Protein AF-A0A1V5JYH9-F1 (afdb_monomer_lite)

Foldseek 3Di:
DEEEDDAAPQQPDDPPPDPDDDNCRLVVVLVVCLVCLPPLVDKYKYKYFAPRNPCSLVVSVWDKDQPDDPPPDDDDDPDRSRGIIMTIGNNHDDPVPPDD

Radius of gyration: 14.58 Å; chains: 1; bounding box: 36×22×43 Å

pLDDT: mean 77.55, std 16.68, range [36.53, 97.0]

Structure (mmCIF, N/CA/C/O backbone):
data_AF-A0A1V5JYH9-F1
#
_entry.id   AF-A0A1V5JYH9-F1
#
loop_
_atom_site.group_PDB
_atom_site.id
_atom_site.type_symbol
_atom_site.label_atom_id
_atom_site.label_alt_id
_atom_site.label_comp_id
_atom_site.label_asym_id
_atom_site.label_entity_id
_atom_site.label_seq_id
_atom_site.pdbx_PDB_ins_code
_atom_site.Cartn_x
_atom_site.Cartn_y
_atom_site.Cartn_z
_atom_site.occupancy
_atom_site.B_iso_or_equiv
_atom_site.auth_seq_id
_atom_site.auth_comp_id
_atom_site.auth_asym_id
_atom_site.auth_atom_id
_atom_site.pdbx_PDB_model_num
ATOM 1 N N . MET A 1 1 ? -2.442 -10.922 6.350 1.00 92.81 1 MET A N 1
ATOM 2 C CA . MET A 1 1 ? -1.762 -11.234 5.079 1.00 92.81 1 MET A CA 1
ATOM 3 C C . MET A 1 1 ? -0.678 -10.198 4.869 1.00 92.81 1 MET A C 1
ATOM 5 O O . MET A 1 1 ? -0.923 -9.038 5.174 1.00 92.81 1 MET A O 1
ATOM 9 N N . PHE A 1 2 ? 0.496 -10.620 4.410 1.00 92.94 2 PHE A N 1
ATOM 10 C CA . PHE A 1 2 ? 1.610 -9.734 4.079 1.00 92.94 2 PHE A CA 1
ATOM 11 C C . PHE A 1 2 ? 1.954 -9.955 2.609 1.00 92.94 2 PHE A C 1
ATOM 13 O O . PHE A 1 2 ? 2.143 -11.104 2.207 1.00 92.94 2 PHE A O 1
ATOM 20 N N . LEU A 1 3 ? 1.945 -8.884 1.822 1.00 92.88 3 LEU A N 1
ATOM 21 C CA . LEU A 1 3 ? 2.160 -8.911 0.381 1.00 92.88 3 LEU A CA 1
ATOM 22 C C . LEU A 1 3 ? 3.369 -8.035 0.059 1.00 92.88 3 LEU A C 1
ATOM 24 O O . LEU A 1 3 ? 3.391 -6.863 0.421 1.00 92.88 3 LEU A O 1
ATOM 28 N N . ASP A 1 4 ? 4.347 -8.625 -0.616 1.00 89.62 4 ASP A N 1
ATOM 29 C CA . ASP A 1 4 ? 5.607 -7.988 -1.006 1.00 89.62 4 ASP A CA 1
ATOM 30 C C . ASP A 1 4 ? 5.849 -8.263 -2.498 1.00 89.62 4 ASP A C 1
ATOM 32 O O . ASP A 1 4 ? 6.573 -9.199 -2.858 1.00 89.62 4 ASP A O 1
ATOM 36 N N . PRO A 1 5 ? 5.098 -7.587 -3.389 1.00 86.06 5 PRO A N 1
ATOM 37 C CA . PRO A 1 5 ? 5.254 -7.778 -4.822 1.00 86.06 5 PRO A CA 1
ATOM 38 C C . PRO A 1 5 ? 6.603 -7.223 -5.304 1.00 86.06 5 PRO A C 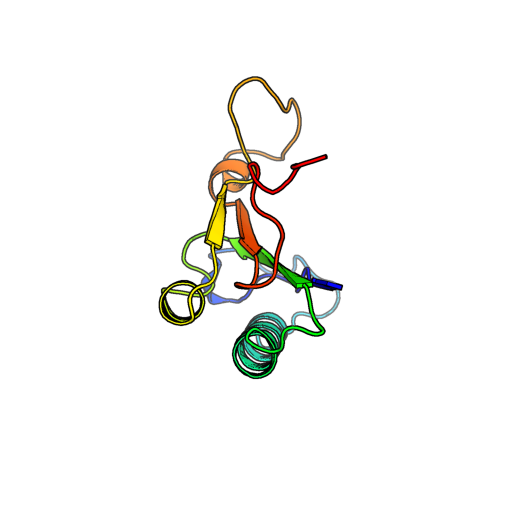1
ATOM 40 O O . PRO A 1 5 ? 7.144 -6.298 -4.701 1.00 86.06 5 PRO A O 1
ATOM 43 N N . PRO A 1 6 ? 7.142 -7.728 -6.429 1.00 81.56 6 PRO A N 1
ATOM 44 C CA . PRO A 1 6 ? 8.261 -7.064 -7.084 1.00 81.56 6 PRO A CA 1
ATOM 45 C C . PRO A 1 6 ? 7.875 -5.622 -7.429 1.00 81.56 6 PRO A C 1
ATOM 47 O O . PRO A 1 6 ? 6.784 -5.397 -7.957 1.00 81.56 6 PRO A O 1
ATOM 50 N N . TYR A 1 7 ? 8.769 -4.669 -7.156 1.00 72.56 7 TYR A N 1
ATOM 51 C CA . TYR A 1 7 ? 8.476 -3.248 -7.346 1.00 72.56 7 TYR A CA 1
ATOM 52 C C . TYR A 1 7 ? 8.055 -2.930 -8.787 1.00 72.56 7 TYR A C 1
ATOM 54 O O . TYR A 1 7 ? 8.660 -3.423 -9.755 1.00 72.56 7 TYR A O 1
ATOM 62 N N . ALA A 1 8 ? 7.057 -2.057 -8.921 1.00 65.19 8 ALA A N 1
ATOM 63 C CA . ALA A 1 8 ? 6.552 -1.584 -10.205 1.00 65.19 8 ALA A CA 1
ATOM 64 C C . ALA A 1 8 ? 7.636 -0.885 -11.050 1.00 65.19 8 ALA A C 1
ATOM 66 O O . ALA A 1 8 ? 8.692 -0.476 -10.560 1.00 65.19 8 ALA A O 1
ATOM 67 N N . ASP A 1 9 ? 7.358 -0.698 -12.338 1.00 63.12 9 ASP A N 1
ATOM 68 C CA . ASP A 1 9 ? 8.176 0.126 -13.239 1.00 63.12 9 ASP A CA 1
ATOM 69 C C . ASP A 1 9 ? 8.230 1.603 -12.803 1.00 63.12 9 ASP A C 1
ATOM 71 O O . ASP A 1 9 ? 9.247 2.279 -12.972 1.00 63.12 9 ASP A O 1
ATOM 75 N N . THR A 1 10 ? 7.176 2.088 -12.146 1.00 59.53 10 THR A N 1
ATOM 76 C CA . THR A 1 10 ? 7.092 3.436 -11.563 1.00 59.53 10 THR A CA 1
ATOM 77 C C . THR A 1 10 ? 8.013 3.648 -10.358 1.00 59.53 10 THR A C 1
ATOM 79 O O . THR A 1 10 ? 8.235 4.787 -9.945 1.00 59.53 10 THR A O 1
ATOM 82 N N . ALA A 1 11 ? 8.614 2.587 -9.812 1.00 57.28 11 ALA A N 1
ATOM 83 C CA . ALA A 1 11 ? 9.448 2.651 -8.616 1.00 57.28 11 ALA A CA 1
ATOM 84 C C . ALA A 1 11 ? 10.837 3.288 -8.825 1.00 57.28 11 ALA A C 1
ATOM 86 O O . ALA A 1 11 ? 11.588 3.448 -7.856 1.00 57.28 11 ALA A O 1
ATOM 87 N N . SER A 1 12 ? 11.205 3.675 -10.056 1.00 63.28 12 SER A N 1
ATOM 88 C CA . SER A 1 12 ? 12.564 4.140 -10.400 1.00 63.28 12 SER A CA 1
ATOM 89 C C . SER A 1 12 ? 13.645 3.163 -9.906 1.00 63.28 12 SER A C 1
ATOM 91 O O . SER A 1 12 ? 14.578 3.550 -9.197 1.00 63.28 12 SER A O 1
ATOM 93 N N . ARG A 1 13 ? 13.476 1.872 -10.220 1.00 65.81 13 ARG A N 1
ATOM 94 C CA . ARG A 1 13 ? 14.412 0.797 -9.853 1.00 65.81 13 ARG A CA 1
ATOM 95 C C . ARG A 1 13 ? 15.400 0.483 -10.978 1.00 65.81 13 ARG A C 1
ATOM 97 O O . ARG A 1 13 ? 15.190 0.879 -12.117 1.00 65.81 13 ARG A O 1
ATOM 104 N N . GLY A 1 14 ? 16.468 -0.248 -10.656 1.00 57.09 14 GLY A N 1
ATOM 105 C CA . GLY A 1 14 ? 17.388 -0.781 -11.664 1.00 57.09 14 GLY A CA 1
ATOM 106 C C . GLY A 1 14 ? 16.743 -1.884 -12.515 1.00 57.09 14 GLY A C 1
ATOM 107 O O . GLY A 1 14 ? 15.994 -2.717 -11.992 1.00 57.09 14 GLY A O 1
ATOM 108 N N . ASP A 1 15 ? 17.055 -1.894 -13.811 1.00 56.56 15 ASP A N 1
ATOM 109 C CA . ASP A 1 15 ? 16.610 -2.927 -14.753 1.00 56.56 15 ASP A CA 1
ATOM 1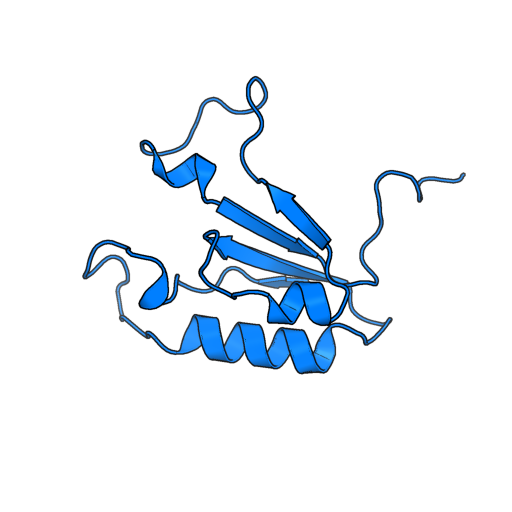10 C C . ASP A 1 15 ? 17.227 -4.297 -14.420 1.00 56.56 15 ASP A C 1
ATOM 112 O O . ASP A 1 15 ? 18.370 -4.387 -13.966 1.00 56.56 15 ASP A O 1
ATOM 116 N N . GLY A 1 16 ? 16.484 -5.383 -14.668 1.00 59.03 16 GLY A N 1
ATOM 117 C CA . GLY A 1 16 ? 17.005 -6.753 -14.544 1.00 59.03 16 GLY A CA 1
ATOM 118 C C . GLY A 1 16 ? 17.183 -7.264 -13.108 1.00 59.03 16 GLY A C 1
ATOM 119 O O . GLY A 1 16 ? 17.921 -8.223 -12.890 1.00 59.03 16 GLY A O 1
ATOM 120 N N . LEU A 1 17 ? 16.519 -6.641 -12.127 1.00 61.19 17 LEU A N 1
ATOM 121 C CA . LEU A 1 17 ? 16.596 -7.037 -10.714 1.00 61.19 17 LEU A CA 1
ATOM 122 C C . LEU A 1 17 ? 15.942 -8.403 -10.423 1.00 61.19 17 LEU A C 1
ATOM 124 O O . LEU A 1 17 ? 16.331 -9.085 -9.476 1.00 61.19 17 LEU A O 1
ATOM 128 N N . TYR A 1 18 ? 14.949 -8.795 -11.227 1.00 63.00 18 TYR A N 1
ATOM 129 C CA . TYR A 1 18 ? 14.169 -10.020 -11.048 1.00 63.00 18 TYR A CA 1
ATOM 130 C C . TYR A 1 18 ? 14.401 -11.010 -12.193 1.00 63.00 18 TYR A C 1
ATOM 132 O O . TYR A 1 18 ? 14.600 -10.624 -13.343 1.00 63.00 18 TYR A O 1
ATOM 140 N N . ALA A 1 19 ? 14.333 -12.310 -11.880 1.00 58.88 19 ALA A N 1
ATOM 141 C CA . ALA A 1 19 ? 14.569 -13.392 -12.844 1.00 58.88 19 ALA A CA 1
ATOM 142 C C . ALA A 1 19 ? 13.566 -13.403 -14.016 1.00 58.88 19 ALA A C 1
ATOM 144 O O . ALA A 1 19 ? 13.890 -13.871 -15.105 1.00 58.88 19 ALA A O 1
ATOM 145 N N . CYS A 1 20 ? 12.354 -12.893 -13.793 1.00 58.44 20 CYS A N 1
ATOM 146 C CA . CYS A 1 20 ? 11.359 -12.586 -14.815 1.00 58.44 20 CYS A CA 1
ATOM 147 C C . CYS A 1 20 ? 10.740 -11.243 -14.445 1.00 58.44 20 CYS A C 1
ATOM 149 O O . CYS A 1 20 ? 10.127 -11.120 -13.384 1.00 58.44 20 CYS A O 1
ATOM 151 N N . ASP A 1 21 ? 10.944 -10.240 -15.290 1.00 55.72 21 ASP A N 1
ATOM 152 C CA . ASP A 1 21 ? 10.457 -8.899 -15.015 1.00 55.72 21 ASP A CA 1
ATOM 153 C C . ASP A 1 21 ? 8.967 -8.811 -15.387 1.00 55.72 21 ASP A C 1
ATOM 155 O O . ASP A 1 21 ? 8.599 -8.984 -16.549 1.00 55.72 21 ASP A O 1
ATOM 159 N N . SER A 1 22 ? 8.098 -8.617 -14.393 1.00 58.38 22 SER A N 1
ATOM 160 C CA . SER A 1 22 ? 6.658 -8.448 -14.598 1.00 58.38 22 SER A CA 1
ATOM 161 C C . SER A 1 22 ? 6.233 -7.126 -13.988 1.00 58.38 22 SER A C 1
ATOM 163 O O . SER A 1 22 ? 5.979 -7.033 -12.789 1.00 58.38 22 SER A O 1
ATOM 165 N N . LEU A 1 23 ? 6.133 -6.104 -14.836 1.00 66.25 23 LEU A N 1
ATOM 166 C CA . LEU A 1 23 ? 5.801 -4.736 -14.428 1.00 66.25 23 LEU A CA 1
ATOM 167 C C . LEU A 1 23 ? 4.361 -4.602 -13.893 1.00 66.25 23 LEU A C 1
ATOM 169 O O . LEU A 1 23 ? 4.011 -3.586 -13.310 1.00 66.25 23 LEU A O 1
ATOM 173 N N . THR A 1 24 ? 3.519 -5.628 -14.059 1.00 77.38 24 THR A N 1
ATOM 174 C CA . THR A 1 24 ? 2.093 -5.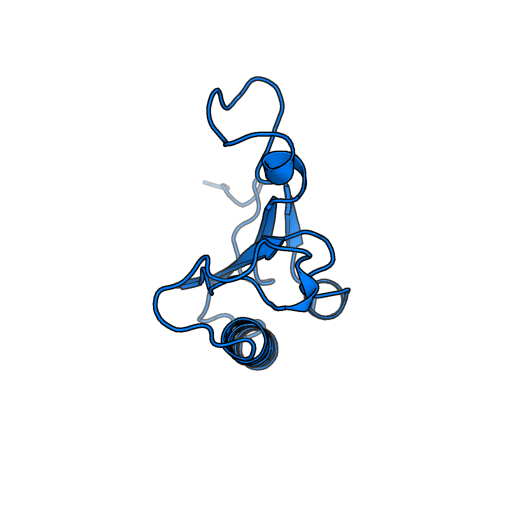585 -13.696 1.00 77.38 24 THR A CA 1
ATOM 175 C C . THR A 1 24 ? 1.776 -6.122 -12.304 1.00 77.38 24 THR A C 1
ATOM 177 O O . THR A 1 24 ? 0.742 -5.764 -11.751 1.00 77.38 24 THR A O 1
ATOM 180 N N . VAL A 1 25 ? 2.644 -6.944 -11.700 1.00 84.38 25 VAL A N 1
ATOM 181 C CA . VAL A 1 25 ? 2.298 -7.674 -10.462 1.00 84.38 25 VAL A CA 1
ATOM 182 C C . VAL A 1 25 ? 2.015 -6.713 -9.309 1.00 84.38 25 VAL A C 1
ATOM 184 O O . VAL A 1 25 ? 1.050 -6.906 -8.574 1.00 84.38 25 VAL A O 1
ATOM 187 N N . ALA A 1 26 ? 2.805 -5.646 -9.175 1.00 84.38 26 ALA A N 1
ATOM 188 C CA . ALA A 1 26 ? 2.561 -4.606 -8.179 1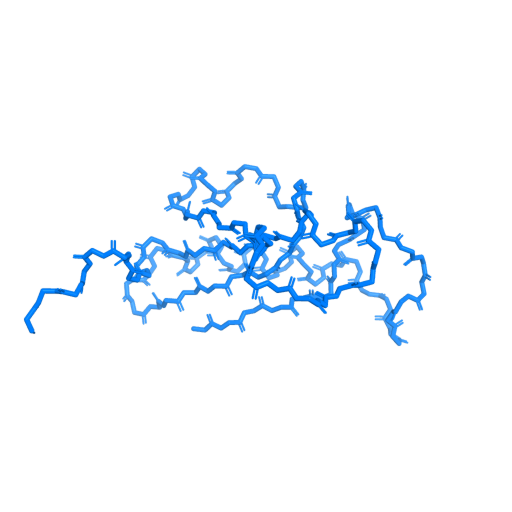.00 84.38 26 ALA A CA 1
ATOM 189 C C . ALA A 1 26 ? 1.200 -3.913 -8.380 1.00 84.38 26 ALA A C 1
ATOM 191 O O . ALA A 1 26 ? 0.490 -3.637 -7.410 1.00 84.38 26 ALA A O 1
ATOM 192 N N . HIS A 1 27 ? 0.797 -3.674 -9.632 1.00 84.56 27 HIS A N 1
ATOM 193 C CA . HIS A 1 27 ? -0.505 -3.086 -9.949 1.00 84.56 27 HIS A CA 1
ATOM 194 C C . HIS A 1 27 ? -1.661 -4.040 -9.636 1.00 84.56 27 HIS A C 1
ATOM 196 O O . HIS A 1 27 ? -2.645 -3.611 -9.032 1.00 84.56 27 HIS A O 1
ATOM 202 N N . ASP A 1 28 ? -1.520 -5.320 -9.979 1.00 90.38 28 ASP A N 1
ATOM 203 C CA . ASP A 1 28 ? -2.532 -6.348 -9.724 1.00 90.38 28 ASP A CA 1
ATOM 204 C C . ASP A 1 28 ? -2.731 -6.560 -8.217 1.00 90.38 28 ASP A C 1
ATOM 206 O O . ASP A 1 28 ? -3.860 -6.598 -7.724 1.00 90.38 28 ASP A O 1
ATOM 210 N N . VAL A 1 29 ? -1.631 -6.610 -7.458 1.00 92.06 29 VAL A N 1
ATOM 211 C CA . VAL A 1 29 ? -1.668 -6.699 -5.993 1.00 92.06 29 VAL A CA 1
ATOM 212 C C . VAL A 1 29 ? -2.321 -5.459 -5.385 1.00 92.06 29 VAL A C 1
ATOM 214 O O . VAL A 1 29 ? -3.181 -5.593 -4.516 1.00 92.06 29 VAL A O 1
ATOM 217 N N . ARG A 1 30 ? -1.983 -4.252 -5.858 1.00 91.75 30 ARG A N 1
ATOM 218 C CA . ARG A 1 30 ? -2.626 -3.012 -5.398 1.00 91.75 30 ARG A CA 1
ATOM 219 C C . ARG A 1 30 ? -4.128 -3.009 -5.684 1.00 91.75 30 ARG A C 1
ATOM 221 O O . ARG A 1 30 ? -4.899 -2.610 -4.813 1.00 91.75 30 ARG A O 1
ATOM 228 N N . ALA A 1 31 ? -4.551 -3.447 -6.869 1.00 93.31 31 ALA A N 1
ATOM 229 C CA . ALA A 1 31 ? -5.966 -3.535 -7.227 1.00 93.31 31 ALA A CA 1
ATOM 230 C C . ALA A 1 31 ? -6.714 -4.512 -6.309 1.00 93.31 31 ALA A C 1
ATOM 232 O O . ALA A 1 31 ? -7.761 -4.167 -5.763 1.00 93.31 31 ALA A O 1
ATOM 233 N N . TRP A 1 32 ? -6.128 -5.685 -6.057 1.00 95.31 32 TRP A N 1
ATOM 234 C CA . TRP A 1 32 ? -6.692 -6.667 -5.135 1.00 95.31 32 TRP A CA 1
ATOM 235 C C . TRP A 1 32 ? -6.791 -6.126 -3.700 1.00 95.31 32 TRP A C 1
ATOM 237 O O . TRP A 1 32 ? -7.818 -6.301 -3.042 1.00 95.31 32 TRP A O 1
ATOM 247 N N . CYS A 1 33 ? -5.757 -5.419 -3.230 1.00 95.81 33 CYS A N 1
ATOM 248 C CA . CYS A 1 33 ? -5.759 -4.746 -1.931 1.00 95.81 33 CYS A CA 1
ATOM 249 C C . CYS A 1 33 ? -6.882 -3.709 -1.822 1.00 95.81 33 CYS A C 1
ATOM 251 O O . CYS A 1 33 ? -7.547 -3.657 -0.795 1.00 95.81 33 CYS A O 1
ATOM 253 N N . LEU A 1 34 ? -7.127 -2.905 -2.858 1.00 95.19 34 LEU A N 1
ATOM 254 C CA . LEU A 1 34 ? -8.222 -1.929 -2.849 1.00 95.19 34 LEU A CA 1
ATOM 255 C C . LEU A 1 34 ? -9.599 -2.604 -2.795 1.00 95.19 34 LEU A C 1
ATOM 257 O O . LEU A 1 34 ? -10.478 -2.127 -2.086 1.00 95.19 34 LEU A O 1
ATOM 261 N N . GLU A 1 35 ? -9.775 -3.725 -3.495 1.00 97.00 35 GLU A N 1
ATOM 262 C CA . GLU A 1 35 ? -11.031 -4.482 -3.495 1.00 97.00 35 GLU A CA 1
ATOM 263 C C . GLU A 1 35 ? -11.319 -5.156 -2.141 1.00 97.00 35 GLU A C 1
ATOM 265 O O . GLU A 1 35 ? -12.464 -5.1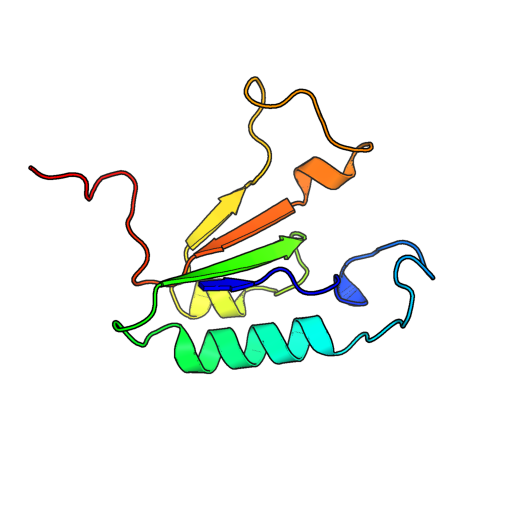89 -1.696 1.00 97.00 35 GLU A O 1
ATOM 270 N N . HIS A 1 36 ? -10.288 -5.673 -1.464 1.00 96.38 36 HIS A N 1
ATOM 271 C CA . HIS A 1 36 ? -10.447 -6.502 -0.259 1.00 96.38 36 HIS A CA 1
ATOM 272 C C . HIS A 1 36 ? -10.060 -5.792 1.046 1.00 96.38 36 HIS A C 1
ATOM 274 O O . HIS A 1 36 ? -10.260 -6.339 2.130 1.00 96.38 36 HIS A O 1
ATOM 280 N N . GLY A 1 37 ? -9.489 -4.590 0.966 1.00 95.06 37 GLY A N 1
ATOM 281 C CA . GLY A 1 37 ? -8.907 -3.871 2.100 1.00 95.06 37 GLY A CA 1
ATOM 282 C C . GLY A 1 37 ? -9.901 -3.479 3.185 1.00 95.06 37 GLY A C 1
ATOM 283 O O . GLY A 1 37 ? -9.521 -3.418 4.353 1.00 95.06 37 GLY A O 1
ATOM 284 N N . ASP A 1 38 ? -11.161 -3.249 2.815 1.00 95.62 38 ASP A N 1
ATOM 285 C CA . ASP A 1 38 ? -12.229 -2.883 3.751 1.00 95.62 38 ASP A CA 1
ATOM 286 C C . ASP A 1 38 ? -13.000 -4.098 4.306 1.00 95.62 38 ASP A C 1
ATOM 288 O O . ASP A 1 38 ? -13.905 -3.964 5.129 1.00 95.62 38 ASP A O 1
ATOM 292 N N . ASP A 1 39 ? -12.634 -5.320 3.917 1.00 95.75 39 ASP A N 1
ATOM 293 C CA . ASP A 1 39 ? -13.216 -6.519 4.512 1.00 95.75 39 ASP A CA 1
ATOM 294 C C . ASP A 1 39 ? -12.602 -6.782 5.896 1.00 95.75 39 ASP A C 1
ATOM 296 O O . ASP A 1 39 ? -11.435 -7.159 6.024 1.00 95.75 39 ASP A O 1
ATOM 300 N N . ALA A 1 40 ? -13.418 -6.654 6.945 1.00 94.38 40 ALA A N 1
ATOM 301 C CA . ALA A 1 40 ? -13.011 -6.842 8.340 1.00 94.38 40 ALA A CA 1
ATOM 302 C C . ALA A 1 40 ? -12.475 -8.250 8.673 1.00 94.38 40 ALA A C 1
ATOM 304 O O . ALA A 1 40 ? -11.887 -8.457 9.739 1.00 94.38 40 ALA A O 1
ATOM 305 N N . ARG A 1 41 ? -12.662 -9.237 7.787 1.00 94.56 41 ARG A N 1
ATOM 306 C CA . ARG A 1 41 ? -12.062 -10.574 7.922 1.00 94.56 41 ARG A CA 1
ATOM 307 C C . ARG A 1 41 ? -10.561 -10.559 7.647 1.00 94.56 41 ARG A C 1
ATOM 309 O O . ARG A 1 41 ? -9.856 -11.467 8.094 1.00 94.56 41 ARG A O 1
ATOM 316 N N . TYR A 1 42 ? -10.071 -9.557 6.921 1.00 93.56 42 TYR A N 1
ATOM 317 C CA . TYR A 1 42 ? -8.676 -9.444 6.540 1.00 93.56 42 TYR A CA 1
ATOM 318 C C . TYR A 1 42 ? -7.957 -8.338 7.309 1.00 93.56 42 TYR A C 1
ATOM 320 O O . TYR A 1 42 ? -8.503 -7.310 7.690 1.00 93.56 42 TYR A O 1
ATOM 328 N N . ARG A 1 43 ? -6.668 -8.585 7.533 1.00 96.44 43 ARG A N 1
ATOM 329 C CA . ARG A 1 43 ? -5.688 -7.591 7.969 1.00 96.44 43 ARG A CA 1
ATOM 330 C C . ARG A 1 43 ? -4.539 -7.684 6.993 1.00 96.44 43 ARG A C 1
ATOM 332 O O . ARG A 1 43 ? -3.822 -8.691 7.003 1.00 96.44 43 ARG A O 1
ATOM 339 N N . ILE A 1 44 ? -4.445 -6.722 6.091 1.00 96.56 44 ILE A N 1
ATOM 340 C CA . ILE A 1 44 ? -3.529 -6.759 4.957 1.00 96.56 44 ILE A CA 1
ATOM 341 C C . ILE A 1 44 ? -2.448 -5.711 5.184 1.00 96.56 44 ILE A C 1
ATOM 343 O O . ILE A 1 44 ? -2.730 -4.580 5.577 1.00 96.56 44 ILE A O 1
ATOM 347 N N . VAL A 1 45 ? -1.206 -6.116 4.950 1.00 95.44 45 VAL A N 1
ATOM 348 C CA . VAL A 1 45 ? -0.059 -5.220 4.873 1.00 95.44 45 VAL A CA 1
ATOM 349 C C . VAL A 1 45 ? 0.575 -5.406 3.502 1.00 95.44 45 VAL A C 1
ATOM 351 O O . VAL A 1 45 ? 0.882 -6.537 3.123 1.00 95.44 45 VAL A O 1
ATOM 354 N N . LEU A 1 46 ? 0.730 -4.307 2.774 1.00 93.94 46 LEU A N 1
ATOM 355 C CA . LEU A 1 46 ? 1.399 -4.239 1.480 1.00 93.94 46 LEU A CA 1
ATOM 356 C C . LEU A 1 46 ? 2.729 -3.501 1.647 1.00 93.94 46 LEU A C 1
ATOM 358 O O . LEU A 1 46 ? 2.745 -2.412 2.221 1.00 93.94 46 LEU A O 1
ATOM 362 N N . ALA A 1 47 ? 3.817 -4.090 1.162 1.00 91.44 47 ALA A N 1
ATOM 363 C CA . ALA A 1 47 ? 5.123 -3.449 1.065 1.00 91.44 47 ALA A CA 1
ATOM 364 C C . ALA A 1 47 ? 5.337 -2.840 -0.327 1.00 91.44 47 ALA A C 1
ATOM 366 O O . ALA A 1 47 ? 4.809 -3.343 -1.317 1.00 91.44 47 ALA A O 1
ATOM 367 N N . GLY A 1 48 ? 6.104 -1.753 -0.384 1.00 87.94 48 GLY A N 1
ATOM 368 C CA . GLY A 1 48 ? 6.447 -1.059 -1.624 1.00 87.94 48 GLY A CA 1
ATOM 369 C C . GLY A 1 48 ? 7.304 0.180 -1.367 1.00 87.94 48 GLY A C 1
ATOM 370 O O . GLY A 1 48 ? 7.780 0.405 -0.248 1.00 87.94 48 GLY A O 1
ATOM 371 N N . PHE A 1 49 ? 7.486 1.006 -2.395 1.00 82.31 49 PHE A N 1
ATOM 372 C CA . PHE A 1 49 ? 8.186 2.283 -2.294 1.00 82.31 49 PHE A CA 1
ATOM 373 C C . PHE A 1 49 ? 7.255 3.494 -2.288 1.00 82.31 49 PHE A C 1
ATOM 375 O O . PHE A 1 49 ? 6.193 3.521 -2.906 1.00 82.31 49 PHE A O 1
ATOM 382 N N . ASP A 1 50 ? 7.703 4.553 -1.626 1.00 78.31 50 ASP A N 1
ATOM 383 C CA . ASP A 1 50 ? 7.067 5.859 -1.677 1.00 78.31 50 ASP A CA 1
ATOM 384 C C . ASP A 1 50 ? 6.899 6.334 -3.131 1.00 78.31 50 ASP A C 1
ATOM 386 O O . ASP A 1 50 ? 7.815 6.220 -3.956 1.00 78.31 50 ASP A O 1
ATOM 390 N N . GLY A 1 51 ? 5.699 6.822 -3.448 1.00 73.50 51 GLY A N 1
ATOM 391 C CA . GLY A 1 51 ? 5.270 7.171 -4.805 1.00 73.50 51 GLY A CA 1
ATOM 392 C C . GLY A 1 51 ? 4.842 5.998 -5.705 1.00 73.50 51 GLY A C 1
ATOM 393 O O . GLY A 1 51 ? 4.241 6.246 -6.747 1.00 73.50 51 GLY A O 1
ATOM 394 N N . GLU A 1 52 ? 5.067 4.735 -5.326 1.00 70.31 52 GLU A N 1
ATOM 395 C CA . GLU A 1 52 ? 4.764 3.568 -6.178 1.00 70.31 52 GLU A CA 1
ATOM 396 C C . GLU A 1 52 ? 3.259 3.306 -6.333 1.00 70.31 52 GLU A C 1
ATOM 398 O O . GLU A 1 52 ? 2.778 2.939 -7.407 1.00 70.31 52 GLU A O 1
ATOM 403 N N . HIS A 1 53 ? 2.490 3.505 -5.262 1.00 69.88 53 HIS A N 1
ATOM 404 C CA . HIS A 1 53 ? 1.053 3.211 -5.231 1.00 69.88 53 HIS A CA 1
ATOM 405 C C . HIS A 1 53 ? 0.160 4.462 -5.279 1.00 69.88 53 HIS A C 1
ATOM 407 O O . HIS A 1 53 ? -1.071 4.328 -5.282 1.00 69.88 53 HIS A O 1
ATOM 413 N N . GLY A 1 54 ? 0.754 5.658 -5.364 1.00 72.31 54 GLY A N 1
ATOM 414 C CA . GLY A 1 54 ? 0.046 6.940 -5.267 1.00 72.31 54 GLY A CA 1
ATOM 415 C C . GLY A 1 54 ? -0.836 7.039 -4.015 1.00 72.31 54 GLY A C 1
ATOM 416 O O . GLY A 1 54 ? -0.614 6.333 -3.032 1.00 72.31 54 GLY A O 1
ATOM 417 N N . ASP A 1 55 ? -1.887 7.857 -4.090 1.00 83.75 55 ASP A N 1
ATOM 418 C CA . ASP A 1 55 ? -2.737 8.168 -2.929 1.00 83.75 55 ASP A CA 1
ATOM 419 C C . ASP A 1 55 ? -3.946 7.225 -2.758 1.00 83.75 55 ASP A C 1
ATOM 421 O O . ASP A 1 55 ? -4.663 7.299 -1.764 1.00 83.75 55 ASP A O 1
ATOM 425 N N . ALA A 1 56 ? -4.180 6.282 -3.681 1.00 88.69 56 ALA A N 1
ATOM 426 C CA . ALA A 1 56 ? -5.427 5.502 -3.685 1.00 88.69 56 ALA A CA 1
ATOM 427 C C . ALA A 1 56 ? -5.628 4.622 -2.439 1.00 88.69 56 ALA A C 1
ATOM 429 O O . ALA A 1 56 ? -6.760 4.418 -2.011 1.00 88.69 56 ALA A O 1
ATOM 430 N N . LEU A 1 57 ? -4.552 4.076 -1.858 1.00 92.06 57 LEU A N 1
ATOM 431 C CA . LEU A 1 57 ? -4.655 3.269 -0.634 1.00 92.06 57 LEU A CA 1
ATOM 432 C C . LEU A 1 57 ? -4.991 4.151 0.573 1.00 92.06 57 LEU A C 1
ATOM 434 O O . LEU A 1 57 ? -5.846 3.791 1.380 1.00 92.06 57 LEU A O 1
ATOM 438 N N . THR A 1 58 ? -4.358 5.319 0.681 1.00 92.25 58 THR A N 1
ATOM 439 C CA . THR A 1 58 ? -4.660 6.300 1.731 1.00 92.25 58 THR A CA 1
ATOM 440 C C . THR A 1 58 ? -6.068 6.872 1.592 1.00 92.25 58 THR A C 1
ATOM 442 O O . THR A 1 58 ? -6.767 6.977 2.597 1.00 92.25 58 THR A O 1
ATOM 445 N N . ASP A 1 59 ? -6.530 7.136 0.366 1.00 93.00 59 ASP A N 1
ATOM 446 C CA . ASP A 1 59 ? -7.911 7.550 0.079 1.00 93.00 59 ASP A CA 1
ATOM 447 C C . ASP A 1 59 ? -8.924 6.464 0.478 1.00 93.00 59 ASP A C 1
ATOM 449 O O . ASP A 1 59 ? -10.032 6.769 0.918 1.00 93.00 59 ASP A O 1
ATOM 453 N N . ALA A 1 60 ? -8.527 5.189 0.392 1.00 93.69 60 ALA A N 1
ATOM 454 C CA . ALA A 1 60 ? -9.290 4.036 0.870 1.00 93.69 60 ALA A CA 1
ATOM 455 C C . ALA A 1 60 ? -9.134 3.770 2.386 1.00 93.69 60 ALA A C 1
ATOM 457 O O . ALA A 1 60 ? -9.535 2.714 2.876 1.00 93.69 60 ALA A O 1
ATOM 458 N N . GLY A 1 61 ? -8.536 4.694 3.145 1.00 93.94 61 GLY A N 1
ATOM 459 C CA . GLY A 1 61 ? -8.423 4.616 4.605 1.00 93.94 61 GLY A CA 1
ATOM 460 C C . GLY A 1 61 ? -7.276 3.748 5.129 1.00 93.94 61 GLY A C 1
ATOM 461 O O . GLY A 1 61 ? -7.231 3.456 6.326 1.00 93.94 61 GLY A O 1
ATOM 462 N N . TRP A 1 62 ? -6.345 3.322 4.272 1.00 95.00 62 TRP A N 1
ATOM 463 C CA . TRP A 1 62 ? -5.153 2.605 4.720 1.00 95.00 62 TRP A CA 1
ATOM 464 C C . TRP A 1 62 ? -4.191 3.549 5.444 1.00 95.00 62 TRP A C 1
ATOM 466 O O . TRP A 1 62 ? -4.076 4.732 5.127 1.00 95.00 62 TRP A O 1
ATOM 476 N N . THR A 1 63 ? -3.448 3.000 6.400 1.00 93.62 63 THR A N 1
ATOM 477 C CA . THR A 1 63 ? -2.390 3.727 7.113 1.00 93.62 63 THR A CA 1
ATOM 478 C C . THR A 1 63 ? -1.034 3.447 6.480 1.00 93.62 63 THR A C 1
ATOM 480 O O . THR A 1 63 ? -0.766 2.313 6.088 1.00 93.62 63 THR A O 1
ATOM 483 N N . VAL A 1 64 ? -0.178 4.466 6.393 1.00 91.75 64 VAL A N 1
ATOM 484 C CA . VAL A 1 64 ? 1.174 4.356 5.826 1.00 91.75 64 VAL A CA 1
ATOM 485 C C . VAL A 1 64 ? 2.201 4.426 6.944 1.00 91.75 64 VAL A C 1
ATOM 487 O O . VAL A 1 64 ? 2.125 5.302 7.804 1.00 91.75 64 VAL A O 1
ATOM 490 N N . HIS A 1 65 ? 3.167 3.516 6.911 1.00 87.62 65 HIS A N 1
ATOM 491 C CA . HIS A 1 65 ? 4.246 3.422 7.885 1.00 87.62 65 HIS A CA 1
ATOM 492 C C . HIS A 1 65 ? 5.583 3.448 7.156 1.00 87.62 65 HIS A C 1
ATOM 494 O O . HIS A 1 65 ? 5.803 2.686 6.212 1.00 87.62 65 HIS A O 1
ATOM 500 N N . GLU A 1 66 ? 6.481 4.326 7.592 1.00 86.06 66 GLU A N 1
ATOM 501 C CA . GLU A 1 66 ? 7.859 4.334 7.111 1.00 86.06 66 GLU A CA 1
ATOM 502 C C . GLU A 1 66 ? 8.599 3.138 7.705 1.00 86.06 66 GLU A C 1
ATOM 504 O O . GLU A 1 66 ? 8.573 2.913 8.917 1.00 86.06 66 GLU A O 1
ATOM 509 N N . TRP A 1 67 ? 9.246 2.354 6.845 1.00 71.25 67 TRP A N 1
ATOM 510 C CA . TRP A 1 67 ? 10.005 1.190 7.295 1.00 71.25 67 TRP A CA 1
ATOM 511 C C . TRP A 1 67 ? 11.284 1.595 8.038 1.00 71.25 67 TRP A C 1
ATOM 513 O O . TRP A 1 67 ? 11.655 0.985 9.043 1.00 71.25 67 TRP A O 1
ATOM 523 N N . PHE A 1 68 ? 11.951 2.655 7.574 1.00 68.69 68 PHE A N 1
ATOM 524 C CA . PHE A 1 68 ? 13.183 3.138 8.181 1.00 68.69 68 PHE A CA 1
ATOM 525 C C . PHE A 1 68 ? 12.910 4.173 9.276 1.00 68.69 68 PHE A C 1
ATOM 527 O O . PHE A 1 68 ? 12.430 5.270 9.011 1.00 68.69 68 PHE A O 1
ATOM 534 N N . VAL A 1 69 ? 13.330 3.859 10.503 1.00 65.31 69 VAL A N 1
ATOM 535 C CA . VAL A 1 69 ? 13.396 4.813 11.618 1.00 65.31 69 VAL A CA 1
ATOM 536 C C . VAL A 1 69 ? 14.838 4.902 12.101 1.00 65.31 69 VAL A C 1
ATOM 538 O O . VAL A 1 69 ? 15.476 3.886 12.406 1.00 65.31 69 VAL A O 1
ATOM 541 N N . SER A 1 70 ? 15.366 6.127 12.187 1.00 62.38 70 SER A N 1
ATOM 542 C CA . SER A 1 70 ? 16.745 6.343 12.625 1.00 62.38 70 SER A CA 1
ATOM 543 C C . SER A 1 70 ? 16.977 5.749 14.024 1.00 62.38 70 SER A C 1
ATOM 545 O O . SER A 1 70 ? 16.167 5.900 14.937 1.00 62.38 70 SER A O 1
ATOM 547 N N . GLY A 1 71 ? 18.083 5.016 14.185 1.00 62.84 71 GLY A N 1
ATOM 548 C CA . GLY A 1 71 ? 18.477 4.407 15.461 1.00 62.84 71 GLY A CA 1
ATOM 549 C C . GLY A 1 71 ? 17.986 2.975 15.713 1.00 62.84 71 GLY A C 1
ATOM 550 O O . GLY A 1 71 ? 18.525 2.338 16.615 1.00 62.84 71 GLY A O 1
ATOM 551 N N . TYR A 1 72 ? 17.053 2.438 14.915 1.00 57.97 72 TYR A N 1
ATOM 552 C CA . TYR A 1 72 ? 16.513 1.081 15.118 1.00 57.97 72 TYR A CA 1
ATOM 553 C C . TYR A 1 72 ? 17.059 0.017 14.152 1.00 57.97 72 TYR A C 1
ATOM 555 O O . TYR A 1 72 ? 17.048 -1.163 14.495 1.00 57.97 72 TYR A O 1
ATOM 563 N N . PHE A 1 73 ? 17.616 0.406 12.997 1.00 52.91 73 PHE A N 1
ATOM 564 C CA . PHE A 1 73 ? 18.201 -0.528 12.025 1.00 52.91 73 PHE A CA 1
ATOM 565 C C . PHE A 1 73 ? 19.610 -0.106 11.569 1.00 52.91 73 PHE A C 1
ATOM 567 O O . PHE A 1 73 ? 19.886 1.070 11.343 1.00 52.91 73 PHE A O 1
ATOM 574 N N . ARG A 1 74 ? 20.515 -1.091 11.436 1.00 50.84 74 ARG A N 1
ATOM 575 C CA . ARG A 1 74 ? 21.870 -0.966 10.851 1.00 50.84 74 ARG A CA 1
ATOM 576 C C . ARG A 1 74 ? 22.014 -1.849 9.598 1.00 50.84 74 ARG A C 1
ATOM 578 O O . ARG A 1 74 ? 22.974 -2.607 9.486 1.00 50.84 74 A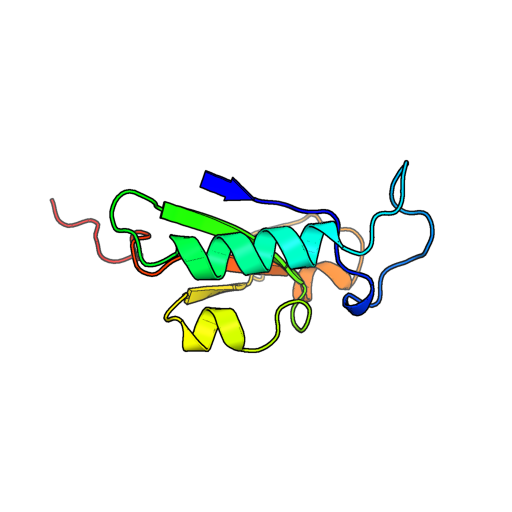RG A O 1
ATOM 585 N N . GLY A 1 75 ? 21.043 -1.811 8.688 1.00 50.91 75 GLY A N 1
ATOM 586 C CA . GLY A 1 75 ? 21.063 -2.631 7.475 1.00 50.91 75 GLY A CA 1
ATOM 587 C C . GLY A 1 75 ? 20.102 -2.127 6.401 1.00 50.91 75 GLY A C 1
ATOM 588 O O . GLY A 1 75 ? 18.980 -1.755 6.716 1.00 50.91 75 GLY A O 1
ATOM 589 N N . GLY A 1 76 ? 20.589 -2.135 5.158 1.00 51.47 76 GLY A N 1
ATOM 590 C CA . GLY A 1 76 ? 19.945 -1.665 3.932 1.00 51.47 76 GLY A CA 1
ATOM 591 C C . GLY A 1 76 ? 21.036 -1.232 2.941 1.00 51.47 76 GLY A C 1
ATOM 592 O O . GLY A 1 76 ? 22.074 -0.701 3.348 1.00 51.47 76 GLY A O 1
ATOM 593 N N . PHE A 1 77 ? 20.875 -1.525 1.650 1.00 50.62 77 PHE A N 1
ATOM 594 C CA . PHE A 1 77 ? 21.858 -1.140 0.632 1.00 50.62 77 PHE A CA 1
ATOM 595 C C . PHE A 1 77 ? 21.589 0.298 0.156 1.00 50.62 77 PHE A C 1
ATOM 597 O O . PHE A 1 77 ? 20.728 0.532 -0.687 1.00 50.62 77 PHE A O 1
ATOM 604 N N . GLY A 1 78 ? 22.352 1.263 0.679 1.00 59.12 78 GLY A N 1
ATOM 605 C CA . GLY A 1 78 ? 22.378 2.646 0.172 1.00 59.12 78 GLY A CA 1
ATOM 606 C C . GLY A 1 78 ? 21.139 3.482 0.513 1.00 59.12 78 GLY A C 1
ATOM 607 O O . GLY A 1 78 ? 20.458 3.197 1.489 1.00 59.12 78 GLY A O 1
ATOM 608 N N . ASP A 1 79 ? 20.851 4.514 -0.284 1.00 61.22 79 ASP A N 1
ATOM 609 C CA . ASP A 1 79 ? 19.842 5.554 0.005 1.00 61.22 79 ASP A CA 1
ATOM 610 C C . ASP A 1 79 ? 18.373 5.126 -0.222 1.00 61.22 79 ASP A C 1
ATOM 612 O O . ASP A 1 79 ? 17.451 5.908 -0.001 1.00 61.22 79 ASP A O 1
ATOM 616 N N . GLN A 1 80 ? 18.115 3.888 -0.657 1.00 62.53 80 GLN A N 1
ATOM 617 C CA . GLN A 1 80 ? 16.760 3.423 -1.010 1.00 62.53 80 GLN A CA 1
ATOM 618 C C . GLN A 1 80 ? 15.883 3.093 0.213 1.00 62.53 80 GLN A C 1
ATOM 620 O O . GLN A 1 80 ? 14.660 3.115 0.124 1.00 62.53 80 GLN A O 1
ATOM 625 N N . GLN A 1 81 ? 16.493 2.852 1.374 1.00 65.00 81 GLN A N 1
ATOM 626 C CA . GLN A 1 81 ? 15.813 2.468 2.630 1.00 65.00 81 GLN A CA 1
ATOM 627 C C . GLN A 1 81 ? 14.843 3.555 3.121 1.00 65.00 81 GLN A C 1
ATOM 629 O O . GLN A 1 81 ? 13.830 3.258 3.745 1.00 65.00 81 GLN A O 1
ATOM 634 N N . TYR A 1 82 ? 15.114 4.824 2.799 1.00 69.94 82 TYR A N 1
ATOM 635 C CA . TYR A 1 82 ? 14.234 5.944 3.148 1.00 69.94 82 TYR A CA 1
ATOM 636 C C . TYR A 1 82 ? 12.920 5.948 2.364 1.00 69.94 82 TYR A C 1
ATOM 638 O O . TYR A 1 82 ? 11.967 6.617 2.767 1.00 69.94 82 TYR A O 1
ATOM 646 N N . ARG A 1 83 ? 12.862 5.219 1.246 1.00 77.31 83 ARG A N 1
ATOM 647 C CA . ARG A 1 83 ? 11.687 5.151 0.377 1.00 77.31 83 ARG A CA 1
ATOM 648 C C . ARG A 1 83 ? 10.782 3.980 0.719 1.00 77.31 83 ARG A C 1
ATOM 650 O O . ARG A 1 83 ? 9.659 3.962 0.242 1.00 77.31 83 ARG A O 1
ATOM 657 N N . GLU A 1 84 ? 11.231 3.009 1.509 1.00 83.62 84 GLU A N 1
ATOM 658 C CA . GLU A 1 84 ? 10.415 1.843 1.850 1.00 83.62 84 GLU A CA 1
ATOM 659 C C . GLU A 1 84 ? 9.206 2.256 2.700 1.00 83.62 84 GLU A C 1
ATOM 661 O O . GLU A 1 84 ? 9.303 3.038 3.658 1.00 83.62 84 GLU A O 1
ATOM 666 N N . ARG A 1 85 ? 8.040 1.745 2.313 1.00 88.19 85 ARG A N 1
ATOM 667 C CA . ARG A 1 85 ? 6.749 2.035 2.932 1.00 88.19 85 ARG A CA 1
ATOM 668 C C . ARG A 1 85 ? 5.971 0.743 3.126 1.00 88.19 85 ARG A C 1
ATOM 670 O O . ARG A 1 85 ? 6.030 -0.174 2.309 1.00 88.19 85 ARG A O 1
ATOM 677 N N . LEU A 1 86 ? 5.208 0.707 4.211 1.00 91.31 86 LEU A N 1
ATOM 678 C CA . LEU A 1 86 ? 4.201 -0.310 4.466 1.00 91.31 86 LEU A CA 1
ATOM 679 C C . LEU A 1 86 ? 2.827 0.352 4.517 1.00 91.31 86 LEU A C 1
ATOM 681 O O . LEU A 1 86 ? 2.612 1.277 5.299 1.00 91.31 86 LEU A O 1
ATOM 685 N N . TRP A 1 87 ? 1.879 -0.159 3.738 1.00 93.50 87 TRP A N 1
ATOM 686 C CA . TRP A 1 87 ? 0.471 0.216 3.825 1.00 93.50 87 TRP A CA 1
ATOM 687 C C . TRP A 1 87 ? -0.277 -0.858 4.600 1.00 93.50 87 TRP A C 1
ATOM 689 O O . TRP A 1 87 ? -0.275 -2.021 4.204 1.00 93.50 87 TRP A O 1
ATOM 699 N N . ALA A 1 88 ? -0.943 -0.479 5.686 1.00 95.38 88 ALA A N 1
ATOM 700 C CA . ALA A 1 88 ? -1.770 -1.370 6.487 1.00 95.38 88 ALA A CA 1
ATOM 701 C C . ALA A 1 88 ? -3.257 -1.027 6.316 1.00 95.38 88 ALA A C 1
ATOM 703 O O . ALA A 1 88 ? -3.658 0.122 6.518 1.00 95.38 88 ALA A O 1
ATOM 704 N N . SER A 1 89 ? -4.064 -2.033 5.968 1.00 96.44 89 SER A N 1
ATOM 705 C CA . SER A 1 89 ? -5.514 -1.912 5.757 1.00 96.44 89 SER A CA 1
ATOM 706 C C . SER A 1 89 ? -6.249 -1.373 6.995 1.00 96.44 89 SER A C 1
ATOM 708 O O . SER A 1 89 ? -5.773 -1.631 8.105 1.00 96.44 89 SER A O 1
ATOM 710 N N . PRO A 1 90 ? -7.431 -0.738 6.850 1.00 95.44 90 PRO A N 1
ATOM 711 C CA . PRO A 1 90 ? -8.199 -0.141 7.954 1.00 95.44 90 PRO A CA 1
ATOM 712 C C . PRO A 1 90 ? -8.415 -1.042 9.181 1.00 95.44 90 PRO A C 1
ATOM 714 O O . PRO A 1 90 ? -8.466 -0.564 10.311 1.00 95.44 90 PRO A O 1
ATOM 717 N N . HIS A 1 91 ? -8.503 -2.358 8.970 1.00 94.81 91 HIS A N 1
ATOM 718 C CA . HIS A 1 91 ? -8.776 -3.347 10.022 1.00 94.81 91 HIS A CA 1
ATOM 719 C C . HIS A 1 91 ? -7.518 -3.877 10.734 1.00 94.81 91 HIS A C 1
ATOM 721 O O . HIS A 1 91 ? -7.605 -4.733 11.625 1.00 94.81 91 HIS A O 1
ATOM 727 N N . CYS A 1 92 ? -6.331 -3.389 10.356 1.00 93.69 92 CYS A N 1
ATOM 728 C CA . CYS A 1 92 ? -5.088 -3.654 11.076 1.00 93.69 92 CYS A CA 1
ATOM 729 C C . CYS A 1 92 ? -5.098 -2.976 12.454 1.00 93.69 92 CYS A C 1
ATOM 731 O O . CYS A 1 92 ? -5.652 -1.898 12.651 1.00 93.69 92 CYS A O 1
ATOM 733 N N . LEU A 1 93 ? -4.467 -3.624 13.434 1.00 90.06 93 LEU A N 1
ATOM 734 C CA . LEU A 1 93 ? -4.414 -3.106 14.798 1.00 90.06 93 LEU A CA 1
ATOM 735 C C . LEU A 1 93 ? -3.463 -1.908 14.868 1.00 90.06 93 LEU A C 1
ATOM 737 O O . LEU A 1 93 ? -2.322 -1.993 14.416 1.00 90.06 93 LEU A O 1
ATOM 741 N N . SER A 1 94 ? -3.911 -0.814 15.479 1.00 77.50 94 SER A N 1
ATOM 742 C CA . SER A 1 94 ? -3.059 0.338 15.766 1.00 77.50 94 SER A CA 1
ATOM 743 C C . SER A 1 94 ? -2.316 0.160 17.092 1.00 77.50 94 SER A C 1
ATOM 745 O O . SER A 1 94 ? -2.793 -0.513 18.015 1.00 77.50 94 SER A O 1
ATOM 747 N N . CYS A 1 95 ? -1.141 0.788 17.209 1.00 64.25 95 CYS A N 1
ATOM 748 C CA . CYS A 1 95 ? -0.391 0.890 18.461 1.00 64.25 95 CYS A CA 1
ATOM 749 C C . CYS A 1 95 ? -1.189 1.749 19.459 1.00 64.25 95 CYS A C 1
ATOM 751 O O . CYS A 1 95 ? -1.059 2.966 19.521 1.00 64.25 95 CYS A O 1
ATOM 753 N N . GLY A 1 96 ? -2.101 1.102 20.175 1.00 56.81 96 GLY A N 1
ATOM 754 C CA . GLY A 1 96 ? -3.135 1.728 21.001 1.00 56.81 96 GLY A CA 1
ATOM 755 C C . GLY A 1 96 ? -4.314 0.786 21.254 1.00 56.81 96 GLY A C 1
ATOM 756 O O . GLY A 1 96 ? -5.004 0.914 22.262 1.00 56.81 96 GLY A O 1
ATOM 757 N N . TYR A 1 97 ? -4.483 -0.227 20.396 1.00 49.38 97 TYR A N 1
ATOM 758 C CA . TYR A 1 97 ? -5.444 -1.321 20.551 1.00 49.38 97 TYR A CA 1
ATOM 759 C C . TYR A 1 97 ? -4.875 -2.524 21.330 1.00 49.38 97 TYR A C 1
ATOM 761 O O . TYR A 1 97 ? -5.302 -3.658 21.147 1.00 49.38 97 TYR A O 1
ATOM 769 N N . ALA A 1 98 ? -3.909 -2.283 22.219 1.00 47.56 98 ALA A N 1
ATOM 770 C CA . ALA A 1 98 ? -3.575 -3.198 23.307 1.00 47.56 98 ALA A CA 1
ATOM 771 C C . ALA A 1 98 ? -4.319 -2.719 24.564 1.00 47.56 98 ALA A C 1
ATOM 773 O O . ALA A 1 98 ? -3.734 -2.115 25.460 1.00 47.56 98 ALA A O 1
ATOM 774 N N . LYS A 1 99 ? -5.641 -2.911 24.596 1.00 36.53 99 LYS A N 1
ATOM 775 C CA . LYS A 1 99 ? -6.419 -2.800 25.834 1.00 36.53 99 LYS A CA 1
ATOM 776 C C . LYS A 1 99 ? -6.759 -4.208 26.322 1.00 36.53 99 LYS A C 1
ATOM 778 O O . LYS A 1 99 ? -7.623 -4.840 25.728 1.00 36.53 99 LYS A O 1
ATOM 783 N N . CYS A 1 100 ? -6.088 -4.568 27.420 1.00 36.75 100 CYS A N 1
ATOM 784 C CA . CYS A 1 100 ? -6.324 -5.670 28.365 1.00 36.75 100 CYS A CA 1
ATOM 785 C C . CYS A 1 100 ? -6.157 -7.103 27.848 1.00 36.75 100 CYS A C 1
ATOM 787 O O . CYS A 1 100 ? -6.967 -7.554 27.015 1.00 36.75 100 CYS A O 1
#

Sequence (100 aa):
MFLDPPYADTASRGDGLYACDSLTVAHDVRAWCLEHGDDARYRIVLAGFDGEHGDALTDAGWTVHEWFVSGYFRGGFGDQQYRERLWASPHCLSCGYAKC

Secondary structure (DSSP, 8-state):
-EE-PPPPGGG-PPTT-SSS--TTHHHHHHHHHHHHTT-TT---EEEEETTTSTTHHHHTT-EEEES--TTT----SGGGGGGEEEEE-TTSPPTT----